Protein AF-A0A5K3FB75-F1 (afdb_monomer)

Structure (mmCIF, N/CA/C/O backbone):
data_AF-A0A5K3FB75-F1
#
_entry.id   AF-A0A5K3FB75-F1
#
loop_
_atom_site.group_PDB
_atom_site.id
_atom_site.type_symbol
_atom_site.label_atom_id
_atom_site.label_alt_id
_atom_site.label_comp_id
_atom_site.label_asym_id
_atom_site.label_entity_id
_atom_site.label_seq_id
_atom_site.pdbx_PDB_ins_code
_atom_site.Cartn_x
_atom_site.Cartn_y
_atom_site.Cartn_z
_atom_site.occupancy
_atom_site.B_iso_or_equiv
_atom_site.auth_seq_id
_atom_site.auth_comp_id
_atom_site.auth_asym_id
_atom_site.auth_atom_id
_atom_site.pdbx_PDB_model_num
ATOM 1 N N . MET A 1 1 ? 24.675 2.468 -35.520 1.00 37.34 1 MET A N 1
ATOM 2 C CA . MET A 1 1 ? 24.982 3.383 -34.402 1.00 37.34 1 MET A CA 1
ATOM 3 C C . MET A 1 1 ? 24.323 2.789 -33.169 1.00 37.34 1 MET A C 1
ATOM 5 O O . MET A 1 1 ? 23.103 2.813 -33.091 1.00 37.34 1 MET A O 1
ATOM 9 N N . ASN A 1 2 ? 25.100 2.134 -32.302 1.00 42.56 2 ASN A N 1
ATOM 10 C CA . ASN A 1 2 ? 24.579 1.507 -31.084 1.00 42.56 2 ASN A CA 1
ATOM 11 C C . ASN A 1 2 ? 24.183 2.600 -30.093 1.00 42.56 2 ASN A C 1
ATOM 13 O O . ASN A 1 2 ? 24.981 3.495 -29.821 1.00 42.56 2 ASN A O 1
ATOM 17 N N . ALA A 1 3 ? 22.961 2.528 -29.572 1.00 48.69 3 ALA A N 1
ATOM 18 C CA . ALA A 1 3 ? 22.498 3.396 -28.503 1.00 48.69 3 ALA A CA 1
ATOM 19 C C . ALA A 1 3 ? 23.315 3.101 -27.234 1.00 48.69 3 ALA A C 1
ATOM 21 O O . ALA A 1 3 ? 23.035 2.158 -26.503 1.00 48.69 3 ALA A O 1
ATOM 22 N N . THR A 1 4 ? 24.364 3.884 -26.991 1.00 55.75 4 THR A N 1
ATOM 23 C CA . THR A 1 4 ? 25.167 3.866 -25.760 1.00 55.75 4 THR A CA 1
ATOM 24 C C . THR A 1 4 ? 24.434 4.630 -24.657 1.00 55.75 4 THR A C 1
ATOM 26 O O . THR A 1 4 ? 24.857 5.706 -24.240 1.00 55.75 4 THR A O 1
ATOM 29 N N . GLY A 1 5 ? 23.289 4.100 -24.233 1.00 66.56 5 GLY A N 1
ATOM 30 C CA . GLY A 1 5 ? 22.552 4.546 -23.054 1.00 66.56 5 GLY A CA 1
ATOM 31 C C . GLY A 1 5 ? 22.200 3.343 -22.176 1.00 66.56 5 GLY A C 1
ATOM 32 O O . GLY A 1 5 ? 22.157 2.226 -22.692 1.00 66.56 5 GLY A O 1
ATOM 33 N N . PRO A 1 6 ? 21.972 3.534 -20.864 1.00 74.88 6 PRO A N 1
ATOM 34 C CA . PRO A 1 6 ? 21.472 2.459 -20.011 1.00 74.88 6 PRO A CA 1
ATOM 35 C C . PRO A 1 6 ? 20.173 1.895 -20.600 1.00 74.88 6 PRO A C 1
ATOM 37 O O . PRO A 1 6 ? 19.337 2.667 -21.080 1.00 74.88 6 PRO A O 1
ATOM 40 N N . ASP A 1 7 ? 20.022 0.565 -20.582 1.00 86.81 7 ASP A N 1
ATOM 41 C CA . ASP A 1 7 ? 18.848 -0.109 -21.146 1.00 86.81 7 ASP A CA 1
ATOM 42 C C . ASP A 1 7 ? 17.570 0.532 -20.564 1.00 86.81 7 ASP A C 1
ATOM 44 O O . ASP A 1 7 ? 17.415 0.604 -19.337 1.00 86.81 7 ASP A O 1
ATOM 48 N N . PRO A 1 8 ? 16.655 1.052 -21.405 1.00 90.12 8 PRO A N 1
ATOM 49 C CA . PRO A 1 8 ? 15.473 1.771 -20.937 1.00 90.12 8 PRO A CA 1
ATOM 50 C C . PRO A 1 8 ? 14.585 0.921 -20.020 1.00 90.12 8 PRO A C 1
ATOM 52 O O . PRO A 1 8 ? 13.849 1.475 -19.198 1.00 90.12 8 PRO A O 1
ATOM 55 N N . ARG A 1 9 ? 14.667 -0.411 -20.115 1.00 92.50 9 ARG A N 1
ATOM 56 C CA . ARG A 1 9 ? 13.951 -1.351 -19.253 1.00 92.50 9 ARG A CA 1
ATOM 57 C C . ARG A 1 9 ? 14.473 -1.333 -17.816 1.00 92.50 9 ARG A C 1
ATOM 59 O O . ARG A 1 9 ? 13.676 -1.407 -16.885 1.00 92.50 9 ARG A O 1
ATOM 66 N N . LEU A 1 10 ? 15.772 -1.101 -17.604 1.00 93.00 10 LEU A N 1
ATOM 67 C CA . LEU A 1 10 ? 16.352 -0.947 -16.261 1.00 93.00 10 LEU A CA 1
ATOM 68 C C . LEU A 1 10 ? 15.769 0.265 -15.532 1.00 93.00 10 LEU A C 1
ATOM 70 O O . LEU A 1 10 ? 15.435 0.182 -14.353 1.00 93.00 10 LEU A O 1
ATOM 74 N N . ARG A 1 11 ? 15.576 1.381 -16.246 1.00 94.06 11 ARG A N 1
ATOM 75 C CA . ARG A 1 11 ? 14.908 2.563 -15.685 1.00 94.06 11 ARG A CA 1
ATOM 76 C C . ARG A 1 11 ? 13.462 2.251 -15.299 1.00 94.06 11 ARG A C 1
ATOM 78 O O . ARG A 1 11 ? 13.005 2.697 -14.248 1.00 94.06 11 ARG A O 1
ATOM 85 N N . GLN A 1 12 ? 12.742 1.502 -16.135 1.00 95.19 12 GLN A N 1
ATOM 86 C CA . GLN A 1 12 ? 11.369 1.091 -15.834 1.00 95.19 12 GLN A CA 1
ATOM 87 C C . GLN A 1 12 ? 11.302 0.179 -14.606 1.00 95.19 12 GLN A C 1
ATOM 89 O O . GLN A 1 12 ? 10.457 0.417 -13.745 1.00 95.19 12 GLN A O 1
ATOM 94 N N . LEU A 1 13 ? 12.228 -0.777 -14.472 1.00 95.50 13 LEU A N 1
ATOM 95 C CA . LEU A 1 13 ? 12.353 -1.620 -13.280 1.00 95.50 13 LEU A CA 1
ATOM 96 C C . LEU A 1 13 ? 12.538 -0.775 -12.020 1.00 95.50 13 LEU A C 1
ATOM 98 O O . LEU A 1 13 ? 11.793 -0.950 -11.058 1.00 95.50 13 LEU A O 1
ATOM 102 N N . THR A 1 14 ? 13.454 0.199 -12.028 1.00 96.06 14 THR A N 1
ATOM 103 C CA . THR A 1 14 ? 13.653 1.098 -10.880 1.00 96.06 14 THR A CA 1
ATOM 104 C C . THR A 1 14 ? 12.381 1.876 -10.532 1.00 96.06 14 THR A C 1
ATOM 106 O O . THR A 1 14 ? 12.011 1.968 -9.361 1.00 96.06 14 THR A O 1
ATOM 109 N N . ILE A 1 15 ? 11.688 2.431 -11.533 1.00 97.81 15 ILE A N 1
ATOM 110 C CA . ILE A 1 15 ? 10.456 3.204 -11.316 1.00 97.81 15 ILE A CA 1
ATOM 111 C C . ILE A 1 15 ? 9.371 2.319 -10.697 1.00 97.81 15 ILE A C 1
ATOM 113 O O . ILE A 1 15 ? 8.835 2.672 -9.647 1.00 97.81 15 ILE A O 1
ATOM 117 N N . LYS A 1 16 ? 9.073 1.170 -11.310 1.00 97.62 16 LYS A N 1
ATOM 118 C CA . LYS A 1 16 ? 8.013 0.259 -10.856 1.00 97.62 16 LYS A CA 1
ATOM 119 C C . LYS A 1 16 ? 8.331 -0.334 -9.482 1.00 97.62 16 LYS A C 1
ATOM 121 O O . LYS A 1 16 ? 7.470 -0.339 -8.608 1.00 97.62 16 LYS A O 1
ATOM 126 N N . THR A 1 17 ? 9.594 -0.676 -9.224 1.00 97.81 17 THR A N 1
ATOM 127 C CA . THR A 1 17 ? 10.062 -1.099 -7.891 1.00 97.81 17 THR A CA 1
ATOM 128 C C . THR A 1 17 ? 9.788 -0.031 -6.832 1.00 97.81 17 THR A C 1
ATOM 130 O O . THR A 1 17 ? 9.292 -0.330 -5.747 1.00 97.81 17 THR A O 1
ATOM 133 N N . ASN A 1 18 ? 10.078 1.238 -7.132 1.00 98.00 18 ASN A N 1
ATOM 134 C CA . ASN A 1 18 ? 9.829 2.336 -6.199 1.00 98.00 18 ASN A CA 1
ATOM 135 C C . ASN A 1 18 ? 8.333 2.611 -5.989 1.00 98.00 18 ASN A C 1
ATOM 137 O O . ASN A 1 18 ? 7.946 3.048 -4.904 1.00 98.00 18 ASN A O 1
ATOM 141 N N . VAL A 1 19 ? 7.493 2.364 -6.999 1.00 98.19 19 VAL A N 1
ATOM 142 C CA . VAL A 1 19 ? 6.031 2.423 -6.857 1.00 98.19 19 VAL A CA 1
ATOM 143 C C . VAL A 1 19 ? 5.555 1.364 -5.868 1.00 98.19 19 VAL A C 1
ATOM 145 O O . VAL A 1 19 ? 4.898 1.738 -4.899 1.00 98.19 19 VAL A O 1
ATOM 148 N N . VAL A 1 20 ? 5.958 0.099 -6.048 1.00 98.12 20 VAL A N 1
ATOM 149 C CA . VAL A 1 20 ? 5.634 -1.001 -5.122 1.00 98.12 20 VAL A CA 1
ATOM 150 C C . VAL A 1 20 ? 6.066 -0.638 -3.701 1.00 98.12 20 VAL A C 1
ATOM 152 O O . VAL A 1 20 ? 5.221 -0.527 -2.821 1.00 98.12 20 VAL A O 1
ATOM 155 N N . LYS A 1 21 ? 7.347 -0.295 -3.489 1.00 97.50 21 LYS A N 1
ATOM 156 C CA . LYS A 1 21 ? 7.873 0.080 -2.160 1.00 97.50 21 LYS A CA 1
ATOM 157 C C . LYS A 1 21 ? 7.090 1.205 -1.483 1.00 97.50 21 LYS A C 1
ATOM 159 O O . LYS A 1 21 ? 6.945 1.201 -0.262 1.00 97.50 21 LYS A O 1
ATOM 164 N N . ARG A 1 22 ? 6.645 2.210 -2.243 1.00 98.19 22 ARG A N 1
ATOM 165 C CA . ARG A 1 22 ? 5.875 3.332 -1.690 1.00 98.19 22 ARG A CA 1
ATOM 166 C C . ARG A 1 22 ? 4.492 2.876 -1.242 1.00 98.19 22 ARG A C 1
ATOM 168 O O . ARG A 1 22 ? 4.104 3.220 -0.132 1.00 98.19 22 ARG A O 1
ATOM 175 N N . ILE A 1 23 ? 3.789 2.110 -2.074 1.00 97.56 23 ILE A N 1
ATOM 176 C CA . ILE A 1 23 ? 2.447 1.615 -1.746 1.00 97.56 23 ILE A CA 1
ATOM 177 C C . ILE A 1 23 ? 2.520 0.636 -0.568 1.00 97.56 23 ILE A C 1
ATOM 179 O O . ILE A 1 23 ? 1.702 0.734 0.336 1.00 97.56 23 ILE A O 1
ATOM 183 N N . SER A 1 24 ? 3.539 -0.228 -0.497 1.00 96.44 24 SER A N 1
ATOM 184 C CA . SER A 1 24 ? 3.750 -1.120 0.654 1.00 96.44 24 SER A CA 1
ATOM 185 C C . SER A 1 24 ? 3.910 -0.346 1.966 1.00 96.44 24 SER A C 1
ATOM 187 O O . SER A 1 24 ? 3.303 -0.698 2.971 1.00 96.44 24 SER A O 1
ATOM 189 N N . LYS A 1 25 ? 4.690 0.746 1.964 1.00 96.75 25 LYS A N 1
ATOM 190 C CA . LYS A 1 25 ? 4.842 1.616 3.145 1.00 96.75 25 LYS A CA 1
ATOM 191 C C . LYS A 1 25 ? 3.550 2.350 3.504 1.00 96.75 25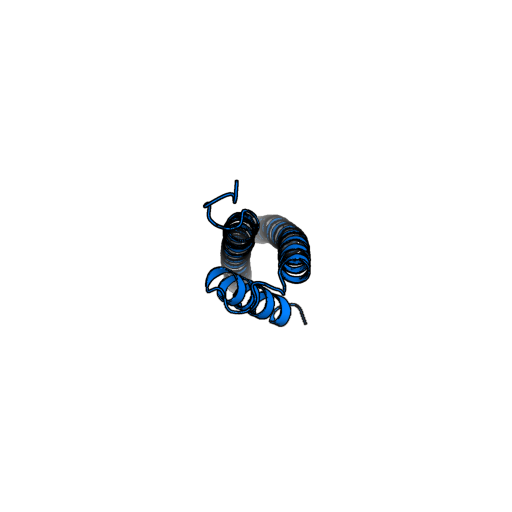 LYS A C 1
ATOM 193 O O . LYS A 1 25 ? 3.282 2.563 4.680 1.00 96.75 25 LYS A O 1
ATOM 198 N N . GLU A 1 26 ? 2.784 2.763 2.497 1.00 97.06 26 GLU A N 1
ATOM 199 C CA . GLU A 1 26 ? 1.475 3.395 2.676 1.00 97.06 26 GLU A CA 1
ATOM 200 C C . GLU A 1 26 ? 0.484 2.415 3.322 1.00 97.06 26 GLU A C 1
ATOM 202 O O . GLU A 1 26 ? -0.097 2.748 4.352 1.00 97.06 26 GLU A O 1
ATOM 207 N N . LYS A 1 27 ? 0.382 1.185 2.795 1.00 96.69 27 LYS A N 1
ATOM 208 C CA . LYS A 1 27 ? -0.421 0.091 3.366 1.00 96.69 27 LYS A CA 1
ATOM 209 C C . LYS A 1 27 ? -0.043 -0.162 4.827 1.00 96.69 27 LYS A C 1
ATOM 211 O O . LYS A 1 27 ? -0.915 -0.066 5.684 1.00 96.69 27 LYS A O 1
ATOM 216 N N . LEU A 1 28 ? 1.246 -0.374 5.112 1.00 96.69 28 LEU A N 1
ATOM 217 C CA . LEU A 1 28 ? 1.736 -0.650 6.469 1.00 96.69 28 LEU A CA 1
ATOM 218 C C . LEU A 1 28 ? 1.333 0.447 7.464 1.00 96.69 28 LEU A C 1
ATOM 220 O O . LEU A 1 28 ? 0.847 0.152 8.549 1.00 96.69 28 LEU A O 1
ATOM 224 N N . LYS A 1 29 ? 1.479 1.720 7.080 1.00 97.75 29 LYS A N 1
ATOM 225 C CA . LYS A 1 29 ? 1.095 2.847 7.939 1.00 97.75 29 LYS A CA 1
ATOM 226 C C . LYS A 1 29 ? -0.395 2.810 8.301 1.00 97.75 29 LYS A C 1
ATOM 228 O O . LYS A 1 29 ? -0.753 3.071 9.446 1.00 97.75 29 LYS A O 1
ATOM 233 N N . TYR A 1 30 ? -1.263 2.512 7.336 1.00 97.19 30 TYR A N 1
ATOM 234 C CA . TYR A 1 30 ? -2.703 2.437 7.587 1.00 97.19 30 TYR A CA 1
ATOM 235 C C . TYR A 1 30 ? -3.108 1.173 8.359 1.00 97.19 30 TYR A C 1
ATOM 237 O O . TYR A 1 30 ? -4.083 1.206 9.106 1.00 97.19 30 TYR A O 1
ATOM 245 N N . GLU A 1 31 ? -2.357 0.077 8.237 1.00 97.56 31 GLU A N 1
ATOM 246 C CA . GLU A 1 31 ? -2.532 -1.123 9.068 1.00 97.56 31 GLU A CA 1
ATOM 247 C C . GLU A 1 31 ? -2.136 -0.875 10.533 1.00 97.56 31 GLU A C 1
ATOM 249 O O . GLU A 1 31 ? -2.849 -1.296 11.449 1.00 97.56 31 GLU A O 1
ATOM 254 N N . GLU A 1 32 ? -1.038 -0.150 10.767 1.00 97.81 32 GLU A N 1
ATOM 255 C CA . GLU A 1 32 ? -0.632 0.307 12.103 1.00 97.81 32 GLU A CA 1
ATOM 256 C C . GLU A 1 32 ? -1.706 1.218 12.718 1.00 97.81 32 GLU A C 1
ATOM 258 O O . GLU A 1 32 ? -2.150 0.981 13.843 1.00 97.81 32 GLU A O 1
ATOM 263 N N . GLU A 1 33 ? -2.201 2.199 11.956 1.00 97.62 33 GLU A N 1
ATOM 264 C CA . GLU A 1 33 ? -3.286 3.088 12.389 1.00 97.62 33 GLU A CA 1
ATOM 265 C C . GLU A 1 33 ? -4.566 2.310 12.728 1.00 97.62 33 GLU A C 1
ATOM 267 O O . GLU A 1 33 ? -5.183 2.539 13.770 1.00 97.62 33 GLU A O 1
ATOM 272 N N . LEU A 1 34 ? -4.948 1.344 11.889 1.00 98.19 34 LEU A N 1
ATOM 273 C CA . LEU A 1 34 ? -6.095 0.476 12.143 1.00 98.19 34 LEU A CA 1
ATOM 274 C C . LEU A 1 34 ? -5.924 -0.324 13.443 1.00 98.19 34 LEU A C 1
ATOM 276 O O . LEU A 1 34 ? -6.875 -0.446 14.217 1.00 98.19 34 LEU A O 1
ATOM 280 N N . THR A 1 35 ? -4.719 -0.833 13.701 1.00 97.94 35 THR A N 1
ATOM 281 C CA . THR A 1 35 ? -4.394 -1.579 14.925 1.00 97.94 35 THR A CA 1
ATOM 282 C C . THR A 1 35 ? -4.519 -0.693 16.165 1.00 97.94 35 THR A C 1
ATOM 284 O O . THR A 1 35 ? -5.109 -1.100 17.169 1.00 97.94 35 THR A O 1
ATOM 287 N N . ASP A 1 36 ? -4.013 0.538 16.105 1.00 97.88 36 ASP A N 1
ATOM 288 C CA . ASP A 1 36 ? -4.115 1.491 17.212 1.00 97.88 36 ASP A CA 1
ATOM 289 C C . ASP A 1 36 ? -5.566 1.924 17.471 1.00 97.88 36 ASP A C 1
ATOM 291 O O . ASP A 1 36 ? -5.988 2.022 18.627 1.00 97.88 36 ASP A O 1
ATOM 295 N N . LEU A 1 37 ? -6.371 2.107 16.419 1.00 97.94 37 LEU A N 1
ATOM 296 C CA . LEU A 1 37 ? -7.803 2.385 16.551 1.00 97.94 37 LEU A CA 1
ATOM 297 C C . LEU A 1 37 ? -8.564 1.216 17.187 1.00 97.94 37 LEU A C 1
ATOM 299 O O . LEU A 1 37 ? -9.413 1.437 18.052 1.00 97.94 37 LEU A O 1
ATOM 303 N N . GLN A 1 38 ? -8.248 -0.023 16.800 1.00 97.62 38 GLN A N 1
ATOM 304 C CA . GLN A 1 38 ? -8.82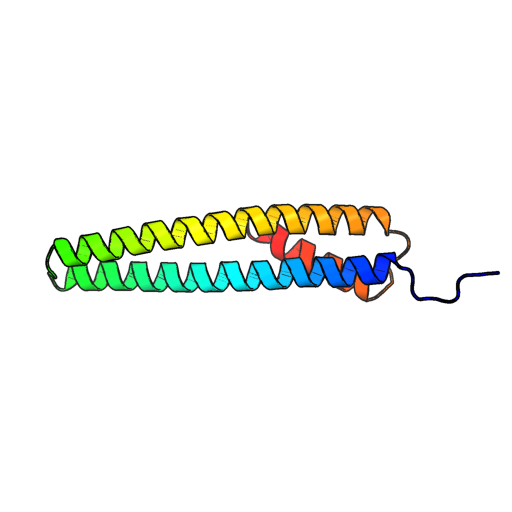8 -1.226 17.402 1.00 97.62 38 GLN A CA 1
ATOM 305 C C . GLN A 1 38 ? -8.470 -1.339 18.888 1.00 97.62 38 GLN A C 1
ATOM 307 O O . GLN A 1 38 ? -9.362 -1.551 19.710 1.00 97.62 38 GLN A O 1
ATOM 312 N N . ARG A 1 39 ? -7.204 -1.095 19.251 1.00 97.81 39 ARG A N 1
ATOM 313 C CA . ARG A 1 39 ? -6.770 -1.034 20.656 1.00 97.81 39 ARG A CA 1
ATOM 314 C C . ARG A 1 39 ? -7.531 0.047 21.426 1.00 97.81 39 ARG A C 1
ATOM 316 O O . ARG A 1 39 ? -8.074 -0.218 22.495 1.00 97.81 39 ARG A O 1
ATOM 323 N N . SER A 1 40 ? -7.646 1.249 20.857 1.00 96.06 40 SER A N 1
ATOM 324 C CA . SER A 1 40 ? -8.385 2.350 21.484 1.00 96.06 40 SER A CA 1
ATOM 325 C C . SER A 1 40 ? -9.871 2.022 21.672 1.00 96.06 40 SER A C 1
ATOM 327 O O . SER A 1 40 ? -10.469 2.390 22.686 1.00 96.06 40 SER A O 1
ATOM 329 N N . LEU A 1 41 ? -10.485 1.304 20.727 1.00 97.44 41 LEU A N 1
ATOM 330 C CA . LEU A 1 41 ? -11.864 0.838 20.847 1.00 97.44 41 LEU A CA 1
ATOM 331 C C . LEU A 1 41 ? -12.032 -0.127 22.030 1.00 97.44 41 LEU A C 1
ATOM 333 O O . LEU A 1 41 ? -13.001 -0.004 22.781 1.00 97.44 41 LEU A O 1
ATOM 337 N N . GLU A 1 42 ? -11.111 -1.075 22.201 1.00 96.88 42 GLU A N 1
ATOM 338 C CA . GLU A 1 42 ? -11.119 -2.025 23.320 1.00 96.88 42 GLU A CA 1
ATOM 339 C C . GLU A 1 42 ? -10.963 -1.314 24.669 1.00 96.88 42 GLU A C 1
ATOM 341 O O . GLU A 1 42 ? -11.754 -1.550 25.583 1.00 96.88 42 GLU A O 1
ATOM 346 N N . GLU A 1 43 ? -10.026 -0.369 24.773 1.00 96.56 43 GLU A N 1
ATOM 347 C CA . GLU A 1 43 ? -9.822 0.449 25.975 1.00 96.56 43 GLU A CA 1
ATOM 348 C C . GLU A 1 43 ? -11.064 1.280 26.330 1.00 96.56 43 GLU A C 1
ATOM 350 O O . GLU A 1 43 ? -11.470 1.341 27.496 1.00 96.56 43 GLU A O 1
ATOM 355 N N . LYS A 1 44 ? -11.712 1.896 25.332 1.00 94.50 44 LYS A N 1
ATOM 356 C CA . LYS A 1 44 ? -12.944 2.679 25.527 1.00 94.50 44 LYS A CA 1
ATOM 357 C C . LYS A 1 44 ? -14.105 1.807 25.993 1.00 94.50 44 LYS A C 1
ATOM 359 O O . LYS A 1 44 ? -14.838 2.214 26.893 1.00 94.50 44 LYS A O 1
ATOM 364 N N . LYS A 1 45 ? -14.243 0.601 25.429 1.00 94.31 45 LYS A N 1
ATOM 365 C CA . LYS A 1 45 ? -15.238 -0.388 25.872 1.00 94.31 45 LYS A CA 1
ATOM 366 C C . LYS A 1 45 ? -14.980 -0.826 27.314 1.00 94.31 45 LYS A C 1
ATOM 368 O O . LYS A 1 45 ? -15.912 -0.842 28.111 1.00 94.31 45 LYS A O 1
ATOM 373 N N . ALA A 1 46 ? -13.728 -1.123 27.664 1.00 95.94 46 ALA A N 1
ATOM 374 C CA . ALA A 1 46 ? -13.347 -1.523 29.020 1.00 95.94 46 ALA A CA 1
ATOM 375 C C . ALA A 1 46 ? -13.558 -0.400 30.051 1.00 95.94 46 ALA A C 1
ATOM 377 O O . ALA A 1 46 ? -13.955 -0.663 31.184 1.00 95.94 46 ALA A O 1
ATOM 378 N N . SER A 1 47 ? -13.345 0.854 29.649 1.00 95.38 47 SER A N 1
ATOM 379 C CA . SER A 1 47 ? -13.518 2.033 30.509 1.00 95.38 47 SER A CA 1
ATOM 380 C C . SER A 1 47 ? -14.977 2.492 30.644 1.00 95.38 47 SER A C 1
ATOM 382 O O . SER A 1 47 ? -15.236 3.481 31.326 1.00 95.38 47 SER A O 1
ATOM 384 N N . GLY A 1 48 ? -15.930 1.813 29.992 1.00 94.06 48 GLY A N 1
ATOM 385 C CA . GLY A 1 48 ? -17.349 2.174 30.046 1.00 94.06 48 GLY A CA 1
ATOM 386 C C . GLY A 1 48 ? -17.664 3.530 29.408 1.00 94.06 48 GLY A C 1
ATOM 387 O O . GLY A 1 48 ? -18.586 4.212 29.852 1.00 94.06 48 GLY A O 1
ATOM 388 N N . VAL A 1 49 ? -16.883 3.942 28.400 1.00 94.81 49 VAL A N 1
ATOM 389 C CA . VAL A 1 49 ? -17.152 5.167 27.632 1.00 94.81 49 VAL A CA 1
ATOM 390 C C . VAL A 1 49 ? -18.508 5.043 26.926 1.00 94.81 49 VAL A C 1
ATOM 392 O O . VAL A 1 49 ? -18.944 3.944 26.584 1.00 94.81 49 VAL A O 1
ATOM 395 N N . ASP A 1 50 ? -19.186 6.170 26.717 1.00 95.44 50 ASP A N 1
ATOM 396 C CA . ASP A 1 50 ? -20.512 6.211 26.111 1.00 95.44 50 ASP A CA 1
ATOM 397 C C . ASP A 1 50 ? -20.559 5.616 24.688 1.00 95.44 50 ASP A C 1
ATOM 399 O O . ASP A 1 50 ? -19.586 5.617 23.924 1.00 95.44 50 ASP A O 1
ATOM 403 N N . GLU A 1 51 ? -21.743 5.132 24.316 1.00 95.00 51 GLU A N 1
ATOM 404 C CA . GLU A 1 51 ? -21.980 4.437 23.050 1.00 95.00 51 GLU A CA 1
ATOM 405 C C . GLU A 1 51 ? -21.753 5.327 21.820 1.00 95.00 51 GLU A C 1
ATOM 407 O O . GLU A 1 51 ? -21.300 4.838 20.783 1.00 95.00 51 GLU A O 1
ATOM 412 N N . TYR A 1 52 ? -22.012 6.636 21.919 1.00 96.44 52 TYR A N 1
ATOM 413 C CA . TYR A 1 52 ? -21.794 7.557 20.806 1.00 96.44 52 TYR A CA 1
ATOM 414 C C . TYR A 1 52 ? -20.301 7.666 20.475 1.00 96.44 52 TYR A C 1
ATOM 416 O O . TYR A 1 52 ? -19.916 7.563 19.307 1.00 96.44 52 TYR A O 1
ATOM 424 N N . THR A 1 53 ? -19.448 7.785 21.493 1.00 94.94 53 THR A N 1
ATOM 425 C CA . THR A 1 53 ? -17.992 7.787 21.314 1.00 94.94 53 THR A CA 1
ATOM 426 C C . THR A 1 53 ? -17.486 6.455 20.751 1.00 94.94 53 THR A C 1
ATOM 428 O O . THR A 1 53 ? -16.664 6.455 19.833 1.00 94.94 53 THR A O 1
ATOM 431 N N . ILE A 1 54 ? -17.988 5.316 21.244 1.00 97.31 54 ILE A N 1
ATOM 432 C CA . ILE A 1 54 ? -17.637 3.985 20.712 1.00 97.31 54 ILE A CA 1
ATOM 433 C C . ILE A 1 54 ? -18.012 3.885 19.229 1.00 97.31 54 ILE A C 1
ATOM 435 O O . ILE A 1 54 ? -17.193 3.466 18.411 1.00 97.31 54 ILE A O 1
ATOM 439 N N . LYS A 1 55 ? -19.224 4.321 18.866 1.00 97.12 55 LYS A N 1
ATOM 440 C CA . LYS A 1 55 ? -19.701 4.315 17.481 1.00 97.12 55 LYS A CA 1
ATOM 441 C C . LYS A 1 55 ? -18.807 5.150 16.567 1.00 97.12 55 LYS A C 1
ATOM 443 O O . LYS A 1 55 ? -18.491 4.704 15.469 1.00 97.12 55 LYS A O 1
ATOM 448 N N . LYS A 1 56 ? -18.350 6.318 17.025 1.00 97.44 56 LYS A N 1
ATOM 449 C CA . LYS A 1 56 ? -17.443 7.175 16.248 1.00 97.44 56 LYS A CA 1
ATOM 450 C C . LYS A 1 56 ? -16.097 6.514 15.962 1.00 97.44 56 LYS A C 1
ATOM 452 O O . LYS A 1 56 ? -15.583 6.653 14.859 1.00 97.44 56 LYS A O 1
ATOM 457 N N . VAL A 1 57 ? -15.549 5.763 16.916 1.00 96.88 57 VAL A N 1
ATOM 458 C CA . VAL A 1 57 ? -14.317 4.994 16.680 1.00 96.88 57 VAL A CA 1
ATOM 459 C C . VAL A 1 57 ? -14.563 3.846 15.700 1.00 96.88 57 VAL A C 1
ATOM 461 O O . VAL A 1 57 ? -13.723 3.608 14.840 1.00 96.88 57 VAL A O 1
ATOM 464 N N . CYS A 1 58 ? -15.714 3.168 15.769 1.00 97.38 58 CYS A N 1
ATOM 465 C CA . CYS A 1 58 ? -16.075 2.147 14.779 1.00 97.38 58 CYS A CA 1
ATOM 466 C C . CYS A 1 58 ? -16.192 2.721 13.357 1.00 97.38 58 CYS A C 1
ATOM 468 O O . CYS A 1 58 ? -15.667 2.117 12.429 1.00 97.38 58 CYS A O 1
ATOM 470 N N . GLU A 1 59 ? -16.831 3.885 13.193 1.00 97.94 59 GLU A N 1
ATOM 471 C CA . GLU A 1 59 ? -16.920 4.580 11.897 1.00 97.94 59 GLU A CA 1
ATOM 472 C C . GLU A 1 59 ? -15.518 4.872 11.336 1.00 97.94 59 GLU A C 1
ATOM 474 O O . GLU A 1 59 ? -15.235 4.537 10.189 1.00 97.94 59 GLU A O 1
ATOM 479 N N . LEU A 1 60 ? -14.610 5.389 12.172 1.00 97.69 60 LEU A N 1
ATOM 480 C CA . LEU A 1 60 ? -13.225 5.652 11.772 1.00 97.69 60 LEU A CA 1
ATOM 481 C C . LEU A 1 60 ? -12.462 4.367 11.412 1.00 97.69 60 LEU A C 1
ATOM 483 O O . LEU A 1 60 ? -11.746 4.333 10.419 1.00 97.69 60 LEU A O 1
ATOM 487 N N . ILE A 1 61 ? -12.647 3.286 12.173 1.00 98.31 61 ILE A N 1
ATOM 488 C CA . ILE A 1 61 ? -12.077 1.968 11.854 1.00 98.31 61 ILE A CA 1
ATOM 489 C C . ILE A 1 61 ? -12.531 1.498 10.471 1.00 98.31 61 ILE A C 1
ATOM 491 O O . ILE A 1 61 ? -11.724 0.965 9.708 1.00 98.31 61 ILE A O 1
ATOM 495 N N . ASP A 1 62 ? -13.813 1.660 10.149 1.00 98.19 62 ASP A N 1
ATOM 496 C CA . ASP A 1 62 ? -14.349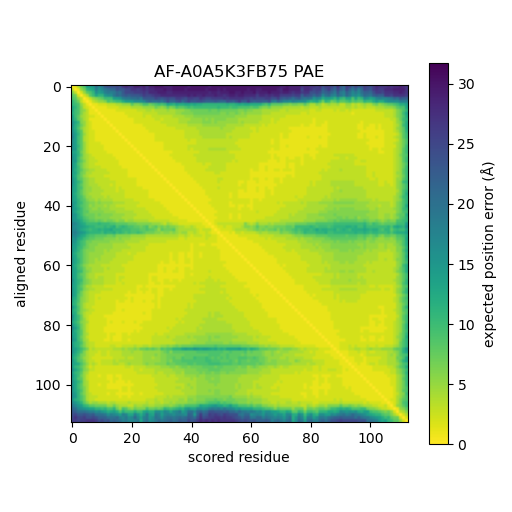 1.230 8.863 1.00 98.19 62 ASP A CA 1
ATOM 497 C C . ASP A 1 62 ? -13.822 2.100 7.714 1.00 98.19 62 ASP A C 1
ATOM 499 O O . ASP A 1 62 ? -13.447 1.554 6.677 1.00 98.19 62 ASP A O 1
ATOM 503 N N . GLU A 1 63 ? -13.675 3.412 7.910 1.00 97.69 63 GLU A N 1
ATOM 504 C CA . GLU A 1 63 ? -12.996 4.298 6.956 1.00 97.69 63 GLU A CA 1
ATOM 505 C C . GLU A 1 63 ? -11.539 3.869 6.719 1.00 97.69 63 GLU A C 1
ATOM 507 O O . GLU A 1 63 ? -11.136 3.659 5.571 1.00 97.69 63 GLU A O 1
ATOM 512 N N . THR A 1 64 ? -10.758 3.644 7.781 1.00 97.38 64 THR A N 1
ATOM 513 C CA . THR A 1 64 ? -9.353 3.218 7.670 1.00 97.38 64 THR A CA 1
ATOM 514 C C . THR A 1 64 ? -9.226 1.854 6.986 1.00 97.38 64 THR A C 1
ATOM 516 O O . THR A 1 64 ? -8.358 1.676 6.130 1.00 97.38 64 THR A O 1
ATOM 519 N N . LYS A 1 65 ? -10.126 0.898 7.264 1.00 97.94 65 LYS A N 1
ATOM 520 C CA . LYS A 1 65 ? -10.170 -0.394 6.549 1.00 97.94 65 LYS A CA 1
ATOM 521 C C . LYS A 1 65 ? -10.374 -0.223 5.046 1.00 97.94 65 LYS A C 1
ATOM 523 O O . LYS A 1 65 ? -9.759 -0.955 4.269 1.00 97.94 65 LYS A O 1
ATOM 528 N N . MET A 1 66 ? -11.217 0.723 4.622 1.00 97.62 66 MET A N 1
ATOM 529 C CA . MET A 1 66 ? -11.415 0.992 3.193 1.00 97.62 66 MET A CA 1
ATOM 530 C C . MET A 1 66 ? -10.125 1.498 2.541 1.00 97.62 66 MET A C 1
ATOM 532 O O . MET A 1 66 ? -9.809 1.087 1.424 1.00 97.62 66 MET A O 1
ATOM 536 N N . VAL A 1 67 ? -9.341 2.315 3.250 1.00 97.25 67 VAL A N 1
ATOM 537 C CA . VAL A 1 67 ? -8.035 2.791 2.766 1.00 97.25 67 VAL A CA 1
ATOM 538 C C . VAL A 1 67 ? -7.020 1.648 2.667 1.00 97.25 67 VAL A C 1
ATOM 540 O O . VAL A 1 67 ? -6.350 1.522 1.642 1.00 97.25 67 VAL A O 1
ATOM 543 N N . VAL A 1 68 ? -6.932 0.773 3.676 1.00 97.12 68 VAL A N 1
ATOM 544 C CA . VAL A 1 68 ? -6.051 -0.416 3.643 1.00 97.12 68 VAL A CA 1
ATOM 545 C C . VAL A 1 68 ? -6.407 -1.335 2.468 1.00 97.12 68 VAL A C 1
ATOM 547 O O . VAL A 1 68 ? -5.519 -1.836 1.771 1.00 97.12 68 VAL A O 1
ATOM 550 N N . SER A 1 69 ? -7.703 -1.523 2.207 1.00 96.31 69 SER A N 1
ATOM 551 C CA . SER A 1 69 ? -8.198 -2.311 1.074 1.00 96.31 69 SER A CA 1
ATOM 552 C C . SER A 1 69 ? -7.803 -1.696 -0.276 1.00 96.31 69 SER A C 1
ATOM 554 O O . SER A 1 69 ? -7.266 -2.398 -1.137 1.00 96.31 69 SER A O 1
ATOM 556 N N . ASP A 1 70 ? -7.967 -0.378 -0.456 1.00 97.44 70 ASP A N 1
ATOM 557 C CA . ASP A 1 70 ? -7.514 0.311 -1.675 1.00 97.44 70 ASP A CA 1
ATOM 558 C C . ASP A 1 70 ? -5.993 0.211 -1.867 1.00 97.44 70 ASP A C 1
ATOM 560 O O . ASP A 1 70 ? -5.528 -0.092 -2.969 1.00 97.44 70 ASP A O 1
ATOM 564 N N . CYS A 1 71 ? -5.214 0.395 -0.796 1.00 97.00 71 CYS A N 1
ATOM 565 C CA . CYS A 1 71 ? -3.760 0.237 -0.838 1.00 97.00 71 CYS A CA 1
ATOM 566 C C . CYS A 1 71 ? -3.363 -1.182 -1.254 1.00 97.00 71 CYS A C 1
ATOM 568 O O . CYS A 1 71 ? -2.471 -1.343 -2.084 1.00 97.00 71 CYS A O 1
ATOM 570 N N . SER A 1 72 ? -4.050 -2.199 -0.728 1.00 95.75 72 SER A N 1
ATOM 571 C CA . SER A 1 72 ? -3.810 -3.602 -1.080 1.00 95.75 72 SER A CA 1
ATOM 572 C C . SER A 1 72 ? -4.098 -3.861 -2.558 1.00 95.75 72 SER A C 1
ATOM 574 O O . SER A 1 72 ? -3.240 -4.385 -3.261 1.00 95.75 72 SER A O 1
ATOM 576 N N . ARG A 1 73 ? -5.241 -3.388 -3.074 1.00 97.69 73 ARG A N 1
ATOM 577 C CA . ARG A 1 73 ? -5.574 -3.494 -4.505 1.00 97.69 73 ARG A CA 1
ATOM 578 C C . ARG A 1 73 ? -4.517 -2.821 -5.387 1.00 97.69 73 ARG A C 1
ATOM 580 O O . ARG A 1 73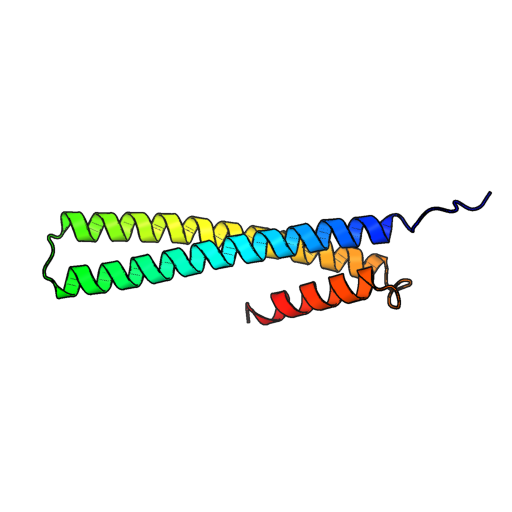 ? -4.034 -3.421 -6.345 1.00 97.69 73 ARG A O 1
ATOM 587 N N . ARG A 1 74 ? -4.129 -1.586 -5.054 1.00 97.81 74 ARG A N 1
ATOM 588 C CA . ARG A 1 74 ? -3.099 -0.831 -5.790 1.00 97.81 74 ARG A CA 1
ATOM 589 C C . ARG A 1 74 ? -1.730 -1.507 -5.721 1.00 97.81 74 ARG A C 1
ATOM 591 O O . ARG A 1 74 ? -0.968 -1.424 -6.683 1.00 97.81 74 ARG A O 1
ATOM 598 N N . LEU A 1 75 ? -1.409 -2.163 -4.606 1.00 97.50 75 LEU A N 1
ATOM 599 C CA . LEU A 1 75 ? -0.175 -2.925 -4.447 1.00 97.50 75 LEU A CA 1
ATOM 600 C C . LEU A 1 75 ? -0.170 -4.153 -5.360 1.00 97.50 75 LEU A C 1
ATOM 602 O O . LEU A 1 75 ? 0.808 -4.352 -6.073 1.00 97.50 75 LEU A O 1
ATOM 606 N N . THR A 1 76 ? -1.267 -4.914 -5.410 1.00 96.56 76 THR A N 1
ATOM 607 C CA . THR A 1 76 ? -1.419 -6.058 -6.323 1.00 96.56 76 THR A CA 1
ATOM 608 C C . THR A 1 76 ? -1.258 -5.639 -7.786 1.00 96.56 76 THR A C 1
ATOM 610 O O . THR A 1 76 ? -0.518 -6.275 -8.533 1.00 96.56 76 THR A O 1
ATOM 613 N N . GLU A 1 77 ? -1.891 -4.537 -8.198 1.00 97.50 77 GLU A N 1
ATOM 614 C CA . GLU A 1 7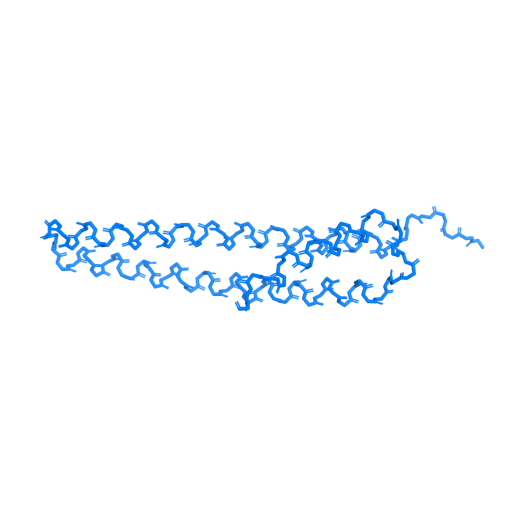7 ? -1.756 -3.997 -9.560 1.00 97.50 77 GLU A CA 1
ATOM 615 C C . GLU A 1 77 ? -0.305 -3.588 -9.873 1.00 97.50 77 GLU A C 1
ATOM 617 O O . GLU A 1 77 ? 0.226 -3.927 -10.931 1.00 97.50 77 GLU A O 1
ATOM 622 N N . ALA A 1 78 ? 0.364 -2.901 -8.940 1.00 97.75 78 ALA A N 1
ATOM 623 C CA . ALA A 1 78 ? 1.756 -2.487 -9.104 1.00 97.75 78 ALA A CA 1
ATOM 624 C C . ALA A 1 78 ? 2.736 -3.673 -9.134 1.00 97.75 78 ALA A C 1
ATOM 626 O O . ALA A 1 78 ? 3.733 -3.619 -9.856 1.00 97.75 78 ALA A O 1
ATOM 627 N N . LEU A 1 79 ? 2.4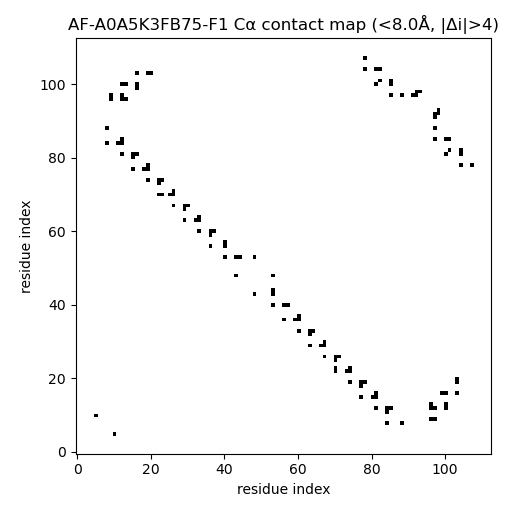64 -4.732 -8.366 1.00 97.50 79 LEU A N 1
ATOM 628 C CA . LEU A 1 79 ? 3.247 -5.967 -8.381 1.00 97.50 79 LEU A CA 1
ATOM 629 C C . LEU A 1 79 ? 3.106 -6.691 -9.711 1.00 97.50 79 LEU A C 1
ATOM 631 O O . LEU A 1 79 ? 4.121 -6.997 -10.326 1.00 97.50 79 LEU A O 1
ATOM 635 N N . SER A 1 80 ? 1.877 -6.864 -10.200 1.00 97.06 80 SER A N 1
ATOM 636 C CA . SER A 1 80 ? 1.632 -7.487 -11.503 1.00 97.06 80 SER A CA 1
ATOM 637 C C . SER A 1 80 ? 2.354 -6.739 -12.634 1.00 97.06 80 SER A C 1
ATOM 639 O O . SER A 1 80 ? 2.974 -7.351 -13.506 1.00 97.06 80 SER A O 1
ATOM 641 N N . ASP A 1 81 ? 2.363 -5.404 -12.588 1.00 97.25 81 ASP A N 1
ATOM 642 C CA . ASP A 1 81 ? 3.088 -4.569 -13.550 1.00 97.25 81 ASP A CA 1
ATOM 643 C C . ASP A 1 81 ? 4.627 -4.699 -13.431 1.00 97.25 81 ASP A C 1
ATOM 645 O O . ASP A 1 81 ? 5.352 -4.727 -14.436 1.00 97.25 81 ASP A O 1
ATOM 649 N N . LEU A 1 82 ? 5.153 -4.814 -12.205 1.00 97.19 82 LEU A N 1
ATOM 650 C CA . LEU A 1 82 ? 6.575 -5.071 -11.959 1.00 97.19 82 LEU A CA 1
ATOM 651 C C . LEU A 1 82 ? 6.993 -6.462 -12.458 1.00 97.19 82 LEU A C 1
ATOM 653 O O . LEU A 1 82 ? 8.015 -6.579 -13.134 1.00 97.19 82 LEU A O 1
ATOM 657 N N . GLU A 1 83 ? 6.199 -7.492 -12.174 1.00 96.38 83 GLU A N 1
ATOM 658 C CA . GLU A 1 83 ? 6.422 -8.876 -12.605 1.00 96.38 83 GLU A CA 1
ATOM 659 C C . GLU A 1 83 ? 6.386 -9.011 -14.128 1.00 96.38 83 GLU A C 1
ATOM 661 O O . GLU A 1 83 ? 7.282 -9.621 -14.712 1.00 96.38 83 GLU A O 1
ATOM 666 N N . GLY A 1 84 ? 5.423 -8.366 -14.793 1.00 96.12 84 GLY A N 1
ATOM 667 C CA . GLY A 1 84 ? 5.383 -8.309 -16.255 1.00 96.12 84 GLY A CA 1
ATOM 668 C C . GLY A 1 84 ? 6.633 -7.648 -16.846 1.00 96.12 84 GLY A C 1
ATOM 669 O O . GLY A 1 84 ? 7.174 -8.102 -17.856 1.00 96.12 84 GLY A O 1
ATOM 670 N N . THR A 1 85 ? 7.151 -6.612 -16.179 1.00 95.19 85 THR A N 1
ATOM 671 C CA . THR A 1 85 ? 8.404 -5.963 -16.590 1.00 95.19 85 THR A CA 1
ATOM 672 C C . THR A 1 85 ? 9.604 -6.888 -16.384 1.00 95.19 85 THR A C 1
ATOM 674 O O . THR A 1 85 ? 10.421 -7.003 -17.296 1.00 95.19 85 THR A O 1
ATOM 677 N N . LEU A 1 86 ? 9.694 -7.586 -15.247 1.00 96.00 86 LEU A N 1
ATOM 678 C CA . LEU A 1 86 ? 10.741 -8.578 -14.970 1.00 96.00 86 LEU A CA 1
ATOM 679 C C . LEU A 1 86 ? 10.755 -9.691 -16.028 1.00 96.00 86 LEU A C 1
ATOM 681 O O . LEU A 1 86 ? 11.803 -9.947 -16.612 1.00 96.00 86 LEU A O 1
ATOM 685 N N . ALA A 1 87 ? 9.595 -10.263 -16.360 1.00 95.50 87 ALA A N 1
ATOM 686 C CA . ALA A 1 87 ? 9.477 -11.300 -17.388 1.00 95.50 87 ALA A CA 1
ATOM 687 C C . ALA A 1 87 ? 9.954 -10.826 -18.777 1.00 95.50 87 ALA A C 1
ATOM 689 O O . ALA A 1 87 ? 10.541 -11.585 -19.542 1.00 95.50 87 ALA A O 1
ATOM 690 N N . SER A 1 88 ? 9.756 -9.546 -19.112 1.00 93.25 88 SER A N 1
ATOM 691 C CA . SER A 1 88 ? 10.226 -8.968 -20.385 1.00 93.25 88 SER A CA 1
ATOM 692 C C . SER A 1 88 ? 11.729 -8.633 -20.429 1.00 93.25 88 SER A C 1
ATOM 694 O O . SER A 1 88 ? 12.234 -8.178 -21.461 1.00 93.25 88 SER A O 1
ATOM 696 N N . CYS A 1 89 ? 12.440 -8.804 -19.309 1.00 92.94 89 CYS A N 1
ATOM 697 C CA . CYS A 1 89 ? 13.836 -8.395 -19.131 1.00 92.94 89 CYS A CA 1
ATOM 698 C C . CYS A 1 89 ? 14.700 -9.489 -18.497 1.00 92.94 89 CYS A C 1
ATOM 700 O O . CYS A 1 89 ? 15.703 -9.168 -17.860 1.00 92.94 89 CYS A O 1
ATOM 702 N N . GLU A 1 90 ? 14.317 -10.761 -18.618 1.00 93.69 90 GLU A N 1
ATOM 703 C CA . GLU A 1 90 ? 15.071 -11.884 -18.042 1.00 93.69 90 GLU A CA 1
ATOM 704 C C . GLU A 1 90 ? 16.523 -11.940 -18.539 1.00 93.69 90 GLU A C 1
ATOM 706 O O . GLU A 1 90 ? 17.411 -12.377 -17.812 1.00 93.69 90 GLU A O 1
ATOM 711 N N . ASP A 1 91 ? 16.791 -11.415 -19.739 1.00 94.12 91 ASP A N 1
ATOM 712 C CA . ASP A 1 91 ? 18.136 -11.245 -20.297 1.00 94.12 91 ASP A CA 1
ATOM 713 C C . ASP A 1 91 ? 19.036 -10.304 -19.472 1.00 94.12 91 ASP A C 1
ATOM 715 O O . ASP A 1 91 ? 20.256 -10.312 -19.630 1.00 94.12 91 ASP A O 1
ATOM 719 N N . LEU A 1 92 ? 18.450 -9.517 -18.566 1.00 93.38 92 LEU A N 1
ATOM 720 C CA . LEU A 1 92 ? 19.133 -8.603 -17.651 1.00 93.38 92 LEU A CA 1
ATOM 721 C C . LEU A 1 92 ? 19.201 -9.152 -16.217 1.00 93.38 92 LEU A C 1
ATOM 723 O O . LEU A 1 92 ? 19.420 -8.369 -15.290 1.00 93.38 92 LEU A O 1
ATOM 727 N N . SER A 1 93 ? 19.023 -10.465 -16.014 1.00 93.62 93 SER A N 1
ATOM 728 C CA . SER A 1 93 ? 18.960 -11.085 -14.682 1.00 93.62 93 SER A CA 1
ATOM 729 C C . SER A 1 93 ? 20.136 -10.720 -13.783 1.00 93.62 93 SER A C 1
ATOM 731 O O . SER A 1 93 ? 19.950 -10.464 -12.600 1.00 93.62 93 SER A O 1
ATOM 733 N N . GLU A 1 94 ? 21.344 -10.643 -14.335 1.00 93.88 94 GLU A N 1
ATOM 734 C CA . GLU A 1 94 ? 22.568 -10.357 -13.577 1.00 93.88 94 GLU A CA 1
ATOM 735 C C . GLU A 1 94 ? 22.717 -8.877 -13.190 1.00 93.88 94 GLU A C 1
ATOM 737 O O . GLU A 1 94 ? 23.614 -8.514 -12.430 1.00 93.88 94 GLU A O 1
ATOM 742 N N . HIS A 1 95 ? 21.852 -7.997 -13.701 1.00 95.06 95 HIS A N 1
ATOM 743 C CA . HIS A 1 95 ? 21.910 -6.575 -13.396 1.00 95.06 95 HIS A CA 1
ATOM 744 C C . HIS A 1 95 ? 21.319 -6.280 -12.008 1.00 95.06 95 HIS A C 1
ATOM 746 O O . HIS A 1 95 ? 20.231 -6.739 -11.659 1.00 95.06 95 HIS A O 1
ATOM 752 N N . GLU A 1 96 ? 21.974 -5.406 -11.237 1.00 94.62 96 GLU A N 1
ATOM 753 C CA . GLU A 1 96 ? 21.565 -5.044 -9.869 1.00 94.62 96 GLU A CA 1
ATOM 754 C C . GLU A 1 96 ? 20.100 -4.579 -9.767 1.00 94.62 96 GLU A C 1
ATOM 756 O O . GLU A 1 96 ? 19.359 -5.043 -8.906 1.00 94.62 96 GLU A O 1
ATOM 761 N N . ASN A 1 97 ? 19.644 -3.719 -10.686 1.00 93.12 97 ASN A N 1
ATOM 762 C CA . ASN A 1 97 ? 18.256 -3.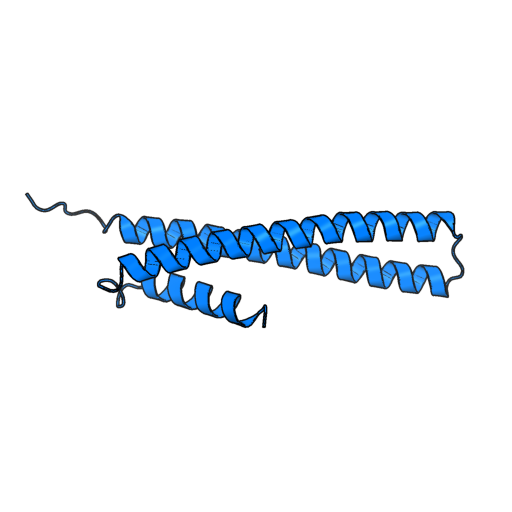252 -10.740 1.00 93.12 97 ASN A CA 1
ATOM 763 C C . ASN A 1 97 ? 17.244 -4.385 -10.953 1.00 93.12 97 ASN A C 1
ATOM 765 O O . ASN A 1 97 ? 16.147 -4.314 -10.402 1.00 93.12 97 ASN A O 1
ATOM 769 N N . TYR A 1 98 ? 17.596 -5.414 -11.730 1.00 95.88 98 TYR A N 1
ATOM 770 C CA . TYR A 1 98 ? 16.738 -6.582 -11.918 1.00 95.88 98 TYR A CA 1
ATOM 771 C C . TYR A 1 98 ? 16.648 -7.388 -10.625 1.00 95.88 98 TYR A C 1
ATOM 773 O O . TYR A 1 98 ? 15.551 -7.688 -10.159 1.00 95.88 98 TYR A O 1
ATOM 781 N N . GLN A 1 99 ? 17.791 -7.679 -9.999 1.00 96.56 99 GLN A N 1
ATOM 782 C CA . GLN A 1 99 ? 17.833 -8.419 -8.736 1.00 96.56 99 GLN A CA 1
ATOM 783 C C . GLN A 1 99 ? 17.090 -7.677 -7.619 1.00 96.56 99 GLN A C 1
ATOM 785 O O . GLN A 1 99 ? 16.289 -8.274 -6.906 1.00 96.56 99 GLN A O 1
ATOM 790 N N . ALA A 1 100 ? 17.267 -6.357 -7.516 1.00 95.56 100 ALA A N 1
ATOM 791 C CA . ALA A 1 100 ? 16.551 -5.529 -6.551 1.00 95.56 100 ALA A CA 1
ATOM 792 C C . ALA A 1 100 ? 15.030 -5.541 -6.781 1.00 95.56 100 ALA A C 1
ATOM 794 O O . ALA A 1 100 ? 14.267 -5.642 -5.821 1.00 95.56 100 ALA A O 1
ATOM 795 N N . ALA A 1 101 ? 14.587 -5.451 -8.039 1.00 96.44 101 ALA A N 1
ATOM 796 C CA . ALA A 1 101 ? 13.177 -5.558 -8.403 1.00 96.44 101 ALA A CA 1
ATOM 797 C C . ALA A 1 101 ? 12.602 -6.943 -8.061 1.00 96.44 101 ALA A C 1
ATOM 799 O O . ALA A 1 101 ? 11.521 -7.034 -7.479 1.00 96.44 101 ALA A O 1
ATOM 800 N N . LYS A 1 102 ? 13.348 -8.013 -8.360 1.00 96.56 102 LYS A N 1
ATOM 801 C CA . LYS 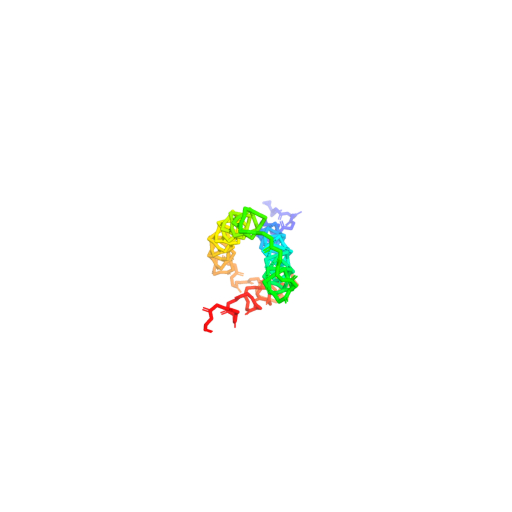A 1 102 ? 12.962 -9.395 -8.061 1.00 96.56 102 LYS A CA 1
ATOM 802 C C . LYS A 1 102 ? 12.826 -9.642 -6.558 1.00 96.56 102 LYS A C 1
ATOM 804 O O . LYS A 1 102 ? 11.826 -10.216 -6.141 1.00 96.56 102 LYS A O 1
ATOM 809 N N . SER A 1 103 ? 13.778 -9.183 -5.745 1.00 96.19 103 SER A N 1
ATOM 810 C CA . SER A 1 103 ? 13.692 -9.304 -4.282 1.00 96.19 103 SER A CA 1
ATOM 811 C C . SER A 1 103 ? 12.442 -8.621 -3.733 1.00 96.19 103 SER A C 1
ATOM 813 O O . SER A 1 103 ? 11.722 -9.209 -2.936 1.00 96.19 103 SER A O 1
ATOM 815 N N . VAL A 1 104 ? 12.130 -7.417 -4.222 1.00 95.69 104 VAL A N 1
ATOM 816 C CA . VAL A 1 104 ? 10.935 -6.673 -3.798 1.00 95.69 104 VAL A CA 1
ATOM 817 C C . VAL A 1 104 ? 9.653 -7.401 -4.194 1.00 95.69 104 VAL A C 1
ATOM 819 O O . VAL A 1 104 ? 8.740 -7.484 -3.381 1.00 95.69 104 VAL A O 1
ATOM 822 N N . ALA A 1 105 ? 9.576 -7.955 -5.406 1.00 94.69 105 ALA A N 1
ATOM 823 C CA . ALA A 1 105 ? 8.416 -8.742 -5.825 1.00 94.69 105 ALA A CA 1
ATOM 824 C C . ALA A 1 105 ? 8.207 -9.977 -4.922 1.00 94.69 105 ALA A C 1
ATOM 826 O O . ALA A 1 105 ? 7.091 -10.229 -4.474 1.00 94.69 105 ALA A O 1
ATOM 827 N N . LEU A 1 106 ? 9.285 -10.694 -4.578 1.00 93.25 106 LEU A N 1
ATOM 828 C CA . LEU A 1 106 ? 9.235 -11.869 -3.694 1.00 93.25 106 LEU A CA 1
ATOM 829 C C . LEU A 1 106 ? 8.810 -11.529 -2.258 1.00 93.25 106 LEU A C 1
ATOM 831 O O . LEU A 1 106 ? 8.014 -12.256 -1.661 1.00 93.25 106 LEU A O 1
ATOM 835 N N . GLU A 1 107 ? 9.328 -10.428 -1.707 1.00 91.38 107 GLU A N 1
ATOM 836 C CA . GLU A 1 107 ? 8.964 -9.942 -0.371 1.00 91.38 107 GLU A CA 1
ATOM 837 C C . GLU A 1 107 ? 7.463 -9.654 -0.265 1.00 91.38 107 GLU A C 1
ATOM 839 O O . GLU A 1 107 ? 6.846 -9.988 0.743 1.00 91.38 107 GLU A O 1
ATOM 844 N N . GLN A 1 108 ? 6.864 -9.058 -1.301 1.00 86.88 108 GLN A N 1
ATOM 845 C CA . GLN A 1 108 ? 5.438 -8.727 -1.283 1.00 86.88 108 GLN A CA 1
ATOM 846 C C . GLN A 1 108 ? 4.540 -9.927 -1.618 1.00 86.88 108 GLN A C 1
ATOM 848 O O . GLN A 1 108 ? 3.472 -10.059 -1.031 1.00 86.88 108 GLN A O 1
ATOM 853 N N . GLY A 1 109 ? 4.974 -10.836 -2.499 1.00 71.31 109 GLY A N 1
ATOM 854 C CA . GLY A 1 109 ? 4.212 -12.044 -2.847 1.00 71.31 109 GLY A CA 1
ATOM 855 C C . GLY A 1 109 ? 4.095 -13.072 -1.713 1.00 71.31 109 GLY A C 1
ATOM 856 O O . GLY A 1 109 ? 3.221 -13.931 -1.752 1.00 71.31 109 GLY A O 1
ATOM 857 N N . SER A 1 110 ? 4.946 -12.978 -0.686 1.00 60.62 110 SER A N 1
ATOM 858 C CA . SER A 1 110 ? 4.918 -13.871 0.484 1.00 60.62 110 SER A CA 1
ATOM 859 C C . SER A 1 110 ? 3.982 -13.393 1.608 1.00 60.62 110 SER A C 1
ATOM 861 O O . SER A 1 110 ? 3.829 -14.103 2.598 1.00 60.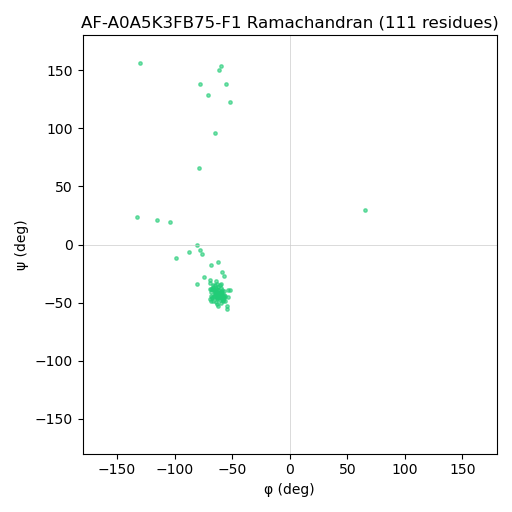62 110 SER A O 1
ATOM 863 N N . GLY A 1 111 ? 3.403 -12.189 1.496 1.00 53.31 111 GLY A N 1
ATOM 864 C CA . GLY A 1 111 ? 2.634 -11.540 2.568 1.00 53.31 111 GLY A CA 1
ATOM 865 C C . GLY A 1 111 ? 1.108 -11.672 2.485 1.00 53.31 111 GLY A C 1
ATOM 866 O O . GLY A 1 111 ? 0.443 -11.345 3.461 1.00 53.31 111 GLY A O 1
ATOM 867 N N . ASP A 1 112 ? 0.559 -12.145 1.362 1.00 42.50 112 ASP A N 1
ATOM 868 C CA . ASP A 1 112 ? -0.895 -12.254 1.121 1.00 42.50 112 ASP A CA 1
ATOM 869 C C . ASP A 1 112 ? -1.375 -13.725 0.957 1.00 42.50 112 ASP A C 1
ATOM 871 O O . ASP A 1 112 ? -2.427 -13.968 0.362 1.00 42.50 112 ASP A O 1
ATOM 875 N N . ALA A 1 113 ? -0.612 -14.712 1.462 1.00 33.69 113 ALA A N 1
ATOM 876 C CA . ALA A 1 113 ? -0.976 -16.142 1.462 1.00 33.69 113 ALA A CA 1
ATOM 877 C C . ALA A 1 113 ? -1.577 -16.612 2.797 1.00 33.69 113 ALA A C 1
ATOM 879 O O . ALA A 1 113 ? -1.020 -16.252 3.859 1.00 33.69 113 ALA A O 1
#

Solvent-accessible surface area (backbone atoms only — not comparable to full-atom values): 6244 Å² total; per-residue (Å²): 135,82,81,90,61,82,62,71,64,54,56,48,39,50,52,38,40,52,51,34,56,50,36,52,53,52,28,50,53,39,50,52,51,43,50,53,49,52,52,51,48,50,53,38,60,75,68,66,55,57,68,70,64,53,49,54,50,52,54,49,45,54,52,41,50,53,52,36,50,50,31,51,53,53,33,53,54,36,43,55,55,38,50,56,51,48,69,76,42,59,95,44,54,90,38,67,55,45,46,54,36,49,53,54,50,53,62,57,68,68,70,83,119

Sequence (113 aa):
MNATGPDPRLRQLTIKTNVVKRISKEKLKYEEELTDLQRSLEEKKASGVDEYTIKKVCELIDETKMVVSDCSRRLTEALSDLEGTLASCEDLSEHENYQAAKSVALEQGSGDA

pLDDT: mean 91.92, std 13.46, range [33.69, 98.31]

Nearest PDB structures (foldseek):
  1h7c-assembly1_A  TM=9.046E-01  e=4.034E-06  Homo sapiens
  3mxz-assembly1_A  TM=9.658E-01  e=2.967E-05  Arabidopsis thaliana
  6b87-assembly2_B-3  TM=9.228E-01  e=6.035E-01  synthetic construct
  6b87-assembly1_A-2  TM=9.068E-01  e=7.161E-01  synthetic construct
  8i4v-assembly1_B  TM=4.753E-01  e=1.783E+00  Saccharomyces cerevisiae S288C

Organism: Mesocestoides corti (NCBI:txid53468)

Radius of gyration: 20.37 Å; Cα contacts (8 Å, |Δi|>4): 69; chains: 1; bounding box: 47×24×65 Å

Mean predicted aligned error: 5.08 Å

Secondary structure (DSSP, 8-state):
----S--HHHHHHHHHHHHHHHHHHHHHHHHHHHHHHHHHHHHHHHTT--HHHHHHHHHHHHHHHHHHHHHHHHHHHHHHHHHHHHHTTGGGTTSHHHHHHHHHHHHHHTS--

InterPro domains:
  IPR004226 Tubulin binding cofactor A [PF02970] (8-104)
  IPR004226 Tubulin binding cofactor A [PTHR21500] (7-104)
  IPR036126 Tubulin binding cofactor A superfamily [SSF46988] (8-104)

Foldseek 3Di:
DDPPDDDVLLVVLLVLLVQLVVLVVVLVVLVVVLVVLVVVLVVCVVVVPDPVVSVVSVVVSVVSVVSSVVSVVSNVVSLVVSVVSLVVVVVCCVPPSSVSSVVSSVVVVVPPD